Protein AF-A0A8J6J939-F1 (afdb_monomer)

pLDDT: mean 82.29, std 10.51, range [40.59, 94.06]

Structure (mmCIF, N/CA/C/O backbone):
data_AF-A0A8J6J939-F1
#
_entry.id   AF-A0A8J6J939-F1
#
loop_
_atom_site.group_PDB
_atom_site.id
_atom_site.type_symbol
_atom_site.label_atom_id
_atom_site.label_alt_id
_atom_site.label_comp_id
_atom_site.label_asym_id
_atom_site.label_entity_id
_atom_site.label_seq_id
_atom_site.pdbx_PDB_ins_code
_atom_site.Cartn_x
_atom_site.Cartn_y
_atom_site.Cartn_z
_atom_site.occupancy
_atom_site.B_iso_or_equiv
_atom_site.auth_seq_id
_atom_site.auth_comp_id
_atom_site.auth_asym_id
_atom_site.auth_atom_id
_atom_site.pdbx_PDB_model_num
ATOM 1 N N . MET A 1 1 ? 9.163 6.764 15.139 1.00 47.44 1 MET A N 1
ATOM 2 C CA . MET A 1 1 ? 9.535 7.104 13.748 1.00 47.44 1 MET A CA 1
ATOM 3 C C . MET A 1 1 ? 10.402 6.056 13.037 1.00 47.44 1 MET A C 1
ATOM 5 O O . MET A 1 1 ? 10.123 5.798 11.880 1.00 47.44 1 MET A O 1
ATOM 9 N N . PHE A 1 2 ? 11.378 5.373 13.660 1.00 40.59 2 PHE A N 1
ATOM 10 C CA . PHE A 1 2 ? 12.213 4.370 12.947 1.00 40.59 2 PHE A CA 1
ATOM 11 C C . PHE A 1 2 ? 11.470 3.131 12.390 1.00 40.59 2 PHE A C 1
ATOM 13 O O . PHE A 1 2 ? 11.959 2.487 11.467 1.00 40.59 2 PHE A O 1
ATOM 20 N N . TYR A 1 3 ? 10.285 2.799 12.913 1.00 52.91 3 TYR A N 1
ATOM 21 C CA . TYR A 1 3 ? 9.527 1.613 12.492 1.00 52.91 3 TYR A CA 1
ATOM 22 C C . TYR A 1 3 ? 8.743 1.791 11.178 1.00 52.91 3 TYR A C 1
ATOM 24 O O . TYR A 1 3 ? 8.460 0.794 10.517 1.00 52.91 3 TYR A O 1
ATOM 32 N N . GLN A 1 4 ? 8.425 3.028 10.770 1.00 59.25 4 GLN A N 1
ATOM 33 C CA . GLN A 1 4 ? 7.665 3.301 9.539 1.00 59.25 4 GLN A CA 1
ATOM 34 C C . GLN A 1 4 ? 8.529 3.104 8.284 1.00 59.25 4 GLN A C 1
ATOM 36 O O . GLN A 1 4 ? 8.129 2.377 7.382 1.00 59.25 4 GLN A O 1
ATOM 41 N N . ALA A 1 5 ? 9.758 3.632 8.252 1.00 58.22 5 ALA A N 1
ATOM 42 C CA . ALA A 1 5 ? 10.662 3.481 7.103 1.00 58.22 5 ALA A CA 1
ATOM 43 C C . ALA A 1 5 ? 10.967 2.013 6.754 1.00 58.22 5 ALA A C 1
ATOM 45 O O . ALA A 1 5 ? 10.856 1.610 5.597 1.00 58.22 5 ALA A O 1
ATOM 46 N N . ALA A 1 6 ? 11.267 1.192 7.766 1.00 66.69 6 ALA A N 1
ATOM 47 C CA . ALA A 1 6 ? 11.546 -0.231 7.579 1.00 66.69 6 ALA A CA 1
ATOM 48 C C . ALA A 1 6 ? 10.323 -1.020 7.080 1.00 66.69 6 ALA A C 1
ATOM 50 O O . ALA A 1 6 ? 10.465 -1.979 6.326 1.00 66.69 6 ALA A O 1
ATOM 51 N N . LEU A 1 7 ? 9.120 -0.625 7.497 1.00 71.62 7 LEU A N 1
ATOM 52 C CA . LEU A 1 7 ? 7.871 -1.259 7.091 1.00 71.62 7 LEU A CA 1
ATOM 53 C C . LEU A 1 7 ? 7.542 -0.989 5.618 1.00 71.62 7 LEU A C 1
ATOM 55 O O . LEU A 1 7 ? 7.146 -1.907 4.906 1.00 71.62 7 LEU A O 1
ATOM 59 N N . ARG A 1 8 ? 7.734 0.250 5.162 1.00 77.88 8 ARG A N 1
ATOM 60 C CA . ARG A 1 8 ? 7.421 0.689 3.793 1.00 77.88 8 ARG A CA 1
ATOM 61 C C . ARG A 1 8 ? 8.303 -0.006 2.759 1.00 77.88 8 ARG A C 1
ATOM 63 O O . ARG A 1 8 ? 7.791 -0.567 1.794 1.00 77.88 8 ARG A O 1
ATOM 70 N N . PHE A 1 9 ? 9.605 -0.085 3.033 1.00 78.81 9 PHE A N 1
ATOM 71 C CA . PHE A 1 9 ? 10.541 -0.817 2.182 1.00 78.81 9 PHE A CA 1
ATOM 72 C C . PHE A 1 9 ? 10.237 -2.322 2.151 1.00 78.81 9 PHE A C 1
ATOM 74 O O . PHE A 1 9 ? 10.167 -2.914 1.079 1.00 78.81 9 PHE A O 1
ATOM 81 N N . ARG A 1 10 ? 9.959 -2.938 3.311 1.00 81.25 10 ARG A N 1
ATOM 82 C CA . ARG A 1 10 ? 9.543 -4.352 3.378 1.00 81.25 10 ARG A CA 1
ATOM 83 C C . ARG A 1 10 ? 8.234 -4.613 2.639 1.00 81.25 10 ARG A C 1
ATOM 85 O O . ARG A 1 10 ? 8.057 -5.696 2.096 1.00 81.25 10 ARG A O 1
ATOM 92 N N . PHE A 1 11 ? 7.321 -3.645 2.615 1.00 82.62 11 PHE A N 1
ATOM 93 C CA . PHE A 1 11 ? 6.080 -3.754 1.858 1.00 82.62 11 PHE A CA 1
ATOM 94 C C . PHE A 1 11 ? 6.311 -3.720 0.357 1.00 82.62 11 PHE A C 1
ATOM 96 O O . PHE A 1 11 ? 5.813 -4.598 -0.348 1.00 82.62 11 PHE A O 1
ATOM 103 N N . PHE A 1 12 ? 7.127 -2.784 -0.119 1.00 85.81 12 PHE A N 1
ATOM 104 C CA . PHE A 1 12 ? 7.554 -2.775 -1.510 1.00 85.81 12 PHE A CA 1
ATOM 105 C C . PHE A 1 12 ? 8.266 -4.080 -1.900 1.00 85.81 12 PHE A C 1
ATOM 107 O O . PHE A 1 12 ? 7.905 -4.695 -2.900 1.00 85.81 12 PHE A O 1
ATOM 114 N N . GLU A 1 13 ? 9.215 -4.543 -1.084 1.00 86.94 13 GLU A N 1
ATOM 115 C CA . GLU A 1 13 ? 9.958 -5.789 -1.301 1.00 86.94 13 GLU A CA 1
ATOM 116 C C . GLU A 1 13 ? 9.030 -7.015 -1.340 1.00 86.94 13 GLU A C 1
ATOM 118 O O . GLU A 1 13 ? 9.112 -7.844 -2.246 1.00 86.94 13 GLU A O 1
ATOM 123 N N . ALA A 1 14 ? 8.083 -7.115 -0.404 1.00 87.00 14 ALA A N 1
ATOM 124 C CA . ALA A 1 14 ? 7.115 -8.208 -0.379 1.00 87.00 14 ALA A CA 1
ATOM 125 C C . ALA A 1 14 ? 6.191 -8.203 -1.609 1.00 87.00 14 ALA A C 1
ATOM 127 O O . ALA A 1 14 ? 5.834 -9.265 -2.125 1.00 87.00 14 ALA A O 1
ATOM 128 N N . MET A 1 15 ? 5.802 -7.023 -2.104 1.00 88.00 15 MET A N 1
ATOM 129 C CA . MET A 1 15 ? 5.018 -6.908 -3.335 1.00 88.00 15 MET A CA 1
ATOM 130 C C . MET A 1 15 ? 5.850 -7.240 -4.578 1.00 88.00 15 MET A C 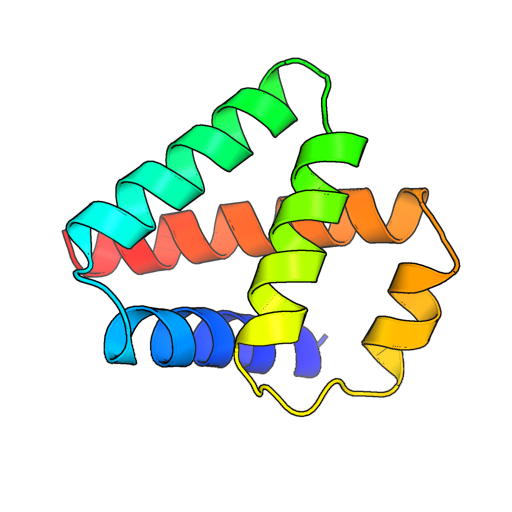1
ATOM 132 O O . MET A 1 15 ? 5.372 -7.979 -5.437 1.00 88.00 15 MET A O 1
ATOM 136 N N . SER A 1 16 ? 7.090 -6.757 -4.674 1.00 87.81 16 SER A N 1
ATOM 137 C CA . SER A 1 16 ? 7.959 -6.971 -5.842 1.00 87.81 16 SER A CA 1
ATOM 138 C C . SER A 1 16 ? 8.376 -8.425 -6.035 1.00 87.81 16 SER A C 1
ATOM 140 O O . SER A 1 16 ? 8.572 -8.863 -7.167 1.00 87.81 16 SER A O 1
ATOM 142 N N . GLN A 1 17 ? 8.387 -9.217 -4.963 1.00 88.75 17 GLN A N 1
ATOM 143 C CA . GLN A 1 17 ? 8.539 -10.671 -5.045 1.00 88.75 17 GLN A CA 1
ATOM 144 C C . GLN A 1 17 ? 7.330 -11.386 -5.673 1.00 88.75 17 GLN A C 1
ATOM 146 O O . GLN A 1 17 ? 7.461 -12.520 -6.132 1.00 88.75 17 GLN A O 1
ATOM 151 N N . ARG A 1 18 ? 6.142 -10.765 -5.676 1.00 86.06 18 ARG A N 1
ATOM 152 C CA . ARG A 1 18 ? 4.869 -11.406 -6.062 1.00 86.06 18 ARG A CA 1
ATOM 153 C C . ARG A 1 18 ? 4.271 -10.860 -7.349 1.00 86.06 18 ARG A C 1
ATOM 155 O O . ARG A 1 18 ? 3.467 -11.543 -7.980 1.00 86.06 18 ARG A O 1
ATOM 162 N N . MET A 1 19 ? 4.623 -9.639 -7.733 1.00 88.75 19 MET A N 1
ATOM 163 C CA . MET A 1 19 ? 4.099 -8.995 -8.930 1.00 88.75 19 MET A CA 1
ATOM 164 C C . MET A 1 19 ? 5.149 -8.098 -9.599 1.00 88.75 19 MET A C 1
ATOM 166 O O . MET A 1 19 ? 6.005 -7.538 -8.916 1.00 88.75 19 MET A O 1
ATOM 170 N N . PRO A 1 20 ? 5.081 -7.913 -10.932 1.00 90.94 20 PRO A N 1
ATOM 171 C CA . PRO A 1 20 ? 5.987 -7.013 -11.638 1.00 90.94 20 PRO A CA 1
ATOM 172 C C . PRO A 1 20 ? 5.882 -5.571 -11.127 1.00 90.94 20 PRO A C 1
ATOM 174 O O . PRO A 1 20 ? 4.773 -5.096 -10.876 1.00 90.94 20 PRO A O 1
ATOM 177 N N . ILE A 1 21 ? 7.003 -4.841 -11.102 1.00 87.88 21 ILE A N 1
ATOM 178 C CA . ILE A 1 21 ? 7.081 -3.429 -10.668 1.00 87.88 21 ILE A CA 1
ATOM 179 C C . ILE A 1 21 ? 6.040 -2.549 -11.381 1.00 87.88 21 ILE A C 1
ATOM 181 O O . ILE A 1 21 ? 5.356 -1.752 -10.747 1.00 87.88 21 ILE A O 1
ATOM 185 N N . ALA A 1 22 ? 5.815 -2.756 -12.683 1.00 89.62 22 ALA A N 1
ATOM 186 C CA . ALA A 1 22 ? 4.792 -2.024 -13.437 1.00 89.62 22 ALA A CA 1
ATOM 187 C C . ALA A 1 22 ? 3.357 -2.237 -12.905 1.00 89.62 22 ALA A C 1
ATOM 189 O O . ALA A 1 22 ? 2.512 -1.349 -13.020 1.00 89.62 22 ALA A O 1
ATOM 190 N N . THR A 1 23 ? 3.067 -3.406 -12.328 1.00 90.50 23 THR A N 1
ATOM 191 C CA . THR A 1 23 ? 1.775 -3.704 -11.688 1.00 90.50 23 THR A CA 1
ATOM 192 C C . THR A 1 23 ? 1.668 -3.005 -10.336 1.00 90.50 23 THR A C 1
ATOM 194 O O . THR A 1 23 ? 0.623 -2.431 -10.042 1.00 90.50 23 THR A O 1
ATOM 197 N N . ILE A 1 24 ? 2.759 -2.977 -9.562 1.00 89.69 24 ILE A N 1
ATOM 198 C CA . ILE A 1 24 ? 2.845 -2.242 -8.289 1.00 89.69 24 ILE A CA 1
ATOM 199 C C . ILE A 1 24 ? 2.614 -0.751 -8.526 1.00 89.69 24 ILE A C 1
ATOM 201 O O . ILE A 1 24 ? 1.808 -0.143 -7.832 1.00 89.69 24 ILE A O 1
ATOM 205 N N . ASN A 1 25 ? 3.242 -0.180 -9.555 1.00 89.50 25 ASN A N 1
ATOM 206 C CA . ASN A 1 25 ? 3.055 1.222 -9.920 1.00 89.50 25 ASN A CA 1
ATOM 207 C C . ASN A 1 25 ? 1.592 1.542 -10.260 1.00 89.50 25 ASN A C 1
ATOM 209 O O . ASN A 1 25 ? 1.020 2.498 -9.747 1.00 89.50 25 ASN A O 1
ATOM 213 N N . LYS A 1 26 ? 0.936 0.700 -11.071 1.00 92.50 26 LYS A N 1
ATOM 214 C CA . LYS A 1 26 ? -0.496 0.868 -11.374 1.00 92.50 26 LYS A CA 1
ATOM 215 C C . LYS A 1 26 ? -1.369 0.788 -10.122 1.00 92.50 26 LYS A C 1
ATOM 217 O O . LYS A 1 26 ? -2.325 1.549 -10.010 1.00 92.50 26 LYS A O 1
ATOM 222 N N . LEU A 1 27 ? -1.052 -0.125 -9.205 1.00 91.06 27 LEU A N 1
ATOM 223 C CA . LEU A 1 27 ? -1.761 -0.274 -7.937 1.00 91.06 27 LEU A CA 1
ATOM 224 C C . LEU A 1 27 ? -1.593 0.971 -7.055 1.00 91.06 27 LEU A C 1
ATOM 226 O O . LEU A 1 27 ? -2.587 1.473 -6.542 1.00 91.06 27 LEU A O 1
ATOM 230 N N . CYS A 1 28 ? -0.368 1.489 -6.928 1.00 89.44 28 CYS A N 1
ATOM 231 C CA . CYS A 1 28 ? -0.081 2.696 -6.150 1.00 89.44 28 CYS A CA 1
ATOM 232 C C . CYS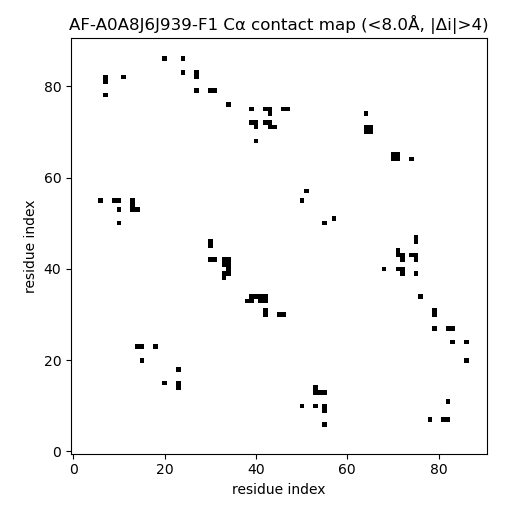 A 1 28 ? -0.834 3.899 -6.719 1.00 89.44 28 CYS A C 1
ATOM 234 O O . CYS A 1 28 ? -1.591 4.526 -5.987 1.00 89.44 28 CYS A O 1
ATOM 236 N N . ARG A 1 29 ? -0.768 4.123 -8.038 1.00 91.06 29 ARG A N 1
ATOM 237 C CA . ARG A 1 29 ? -1.523 5.198 -8.704 1.00 91.06 29 ARG A CA 1
ATOM 238 C C . ARG A 1 29 ? -3.031 5.080 -8.507 1.00 91.06 29 ARG A C 1
ATOM 240 O O . ARG A 1 29 ? -3.702 6.079 -8.290 1.00 91.06 29 ARG A O 1
ATOM 247 N N . ALA A 1 30 ? -3.582 3.867 -8.562 1.00 93.38 30 ALA A N 1
ATOM 248 C CA . ALA A 1 30 ? -5.007 3.661 -8.311 1.00 93.38 30 ALA A CA 1
ATOM 249 C C . ALA A 1 30 ? -5.393 4.015 -6.863 1.00 93.38 30 ALA A C 1
ATOM 251 O O . ALA A 1 30 ? -6.454 4.590 -6.633 1.00 93.38 30 ALA A O 1
ATOM 252 N N . LEU A 1 31 ? -4.541 3.688 -5.889 1.00 93.25 31 LEU A N 1
ATOM 253 C CA . LEU A 1 31 ? -4.759 4.041 -4.486 1.00 93.25 31 LEU A CA 1
ATOM 254 C C . LEU A 1 31 ? -4.578 5.546 -4.234 1.00 93.25 31 LEU A C 1
ATOM 256 O O . LEU A 1 31 ? -5.373 6.120 -3.494 1.00 93.25 31 LEU A O 1
ATOM 260 N N . GLU A 1 32 ? -3.602 6.191 -4.874 1.00 92.00 32 GLU A N 1
ATOM 261 C CA . GLU A 1 32 ? -3.412 7.649 -4.852 1.00 92.00 32 GLU A CA 1
ATOM 262 C C . GLU A 1 32 ? -4.611 8.385 -5.453 1.00 92.00 32 GLU A C 1
ATOM 264 O O . GLU A 1 32 ? -5.114 9.332 -4.851 1.00 92.00 32 GLU A O 1
ATOM 269 N N . ASP A 1 33 ? -5.127 7.914 -6.592 1.00 94.06 33 ASP A N 1
ATOM 270 C CA . ASP A 1 33 ? -6.323 8.469 -7.227 1.00 94.06 33 ASP A CA 1
ATOM 271 C C . ASP A 1 33 ? -7.542 8.385 -6.300 1.00 94.06 33 ASP A C 1
ATOM 273 O O . ASP A 1 33 ? -8.318 9.338 -6.205 1.00 94.06 33 ASP A O 1
ATOM 277 N N . LEU A 1 34 ? -7.724 7.263 -5.595 1.00 92.81 34 LEU A N 1
ATOM 278 C CA . LEU A 1 34 ? -8.778 7.129 -4.584 1.00 92.81 34 LEU A CA 1
ATOM 279 C C . LEU A 1 34 ? -8.551 8.112 -3.431 1.00 92.81 34 LEU A C 1
ATOM 281 O O . LEU A 1 34 ? -9.462 8.848 -3.050 1.00 92.81 34 LEU A O 1
ATOM 285 N N . TYR A 1 35 ? -7.324 8.170 -2.916 1.00 87.69 35 TYR A N 1
ATOM 286 C CA . TYR A 1 35 ? -6.954 9.046 -1.809 1.00 87.69 35 TYR A CA 1
ATOM 287 C C . TYR A 1 35 ? -7.156 10.536 -2.144 1.00 87.69 35 TYR A C 1
ATOM 289 O O . TYR A 1 35 ? -7.624 11.304 -1.300 1.00 87.69 35 TYR A O 1
ATOM 297 N N . GLY A 1 36 ? -6.860 10.943 -3.382 1.00 89.00 36 GLY A N 1
ATOM 298 C CA . GLY A 1 36 ? -7.044 12.304 -3.892 1.00 89.00 36 GLY A CA 1
ATOM 299 C C . GLY A 1 36 ? -8.499 12.678 -4.199 1.00 89.00 36 GLY A C 1
ATOM 300 O O . GLY A 1 36 ? -8.826 13.862 -4.228 1.00 89.00 36 GLY A O 1
ATOM 301 N N . ARG A 1 37 ? -9.392 11.696 -4.384 1.00 91.88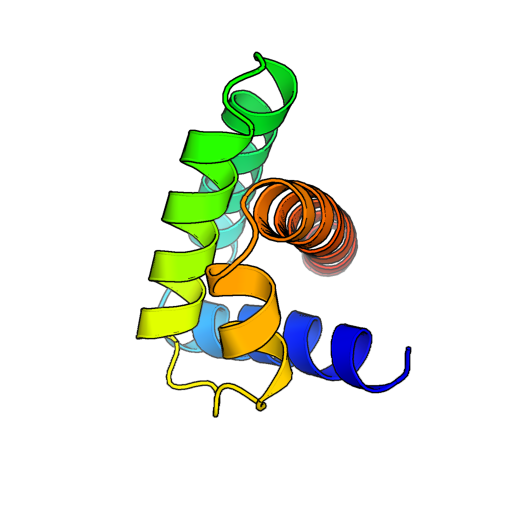 37 ARG A N 1
ATOM 302 C CA . ARG A 1 37 ? -10.838 11.888 -4.632 1.00 91.88 37 ARG A CA 1
ATOM 303 C C . ARG A 1 37 ? -11.688 11.848 -3.357 1.00 91.88 37 ARG A C 1
ATOM 305 O O . ARG A 1 37 ? -12.861 11.495 -3.416 1.00 91.88 37 ARG A O 1
ATOM 312 N N . ASP A 1 38 ? -11.089 12.160 -2.210 1.00 89.88 38 ASP A N 1
ATOM 313 C CA . ASP A 1 38 ? -11.695 12.052 -0.874 1.00 89.88 38 ASP A CA 1
ATOM 314 C C . ASP A 1 38 ? -12.122 10.630 -0.447 1.00 89.88 38 ASP A C 1
ATOM 316 O O . ASP A 1 38 ? -12.687 10.456 0.632 1.00 89.88 38 ASP A O 1
ATOM 320 N N . LEU A 1 39 ? -11.747 9.581 -1.192 1.00 91.62 39 LEU A N 1
ATOM 321 C CA . LEU A 1 39 ? -11.963 8.169 -0.827 1.00 91.62 39 LEU A CA 1
ATOM 322 C C . LEU A 1 39 ? -10.795 7.624 0.013 1.00 91.62 39 LEU A C 1
ATOM 324 O O . LEU A 1 39 ? -10.264 6.531 -0.211 1.00 91.62 39 LEU A O 1
ATOM 328 N N . LYS A 1 40 ? -10.345 8.429 0.984 1.00 90.81 40 LYS A N 1
ATOM 329 C CA . LYS A 1 40 ? -9.173 8.131 1.827 1.00 90.81 40 LYS A CA 1
ATOM 330 C C . LYS A 1 40 ? -9.391 6.893 2.689 1.00 90.81 40 LYS A C 1
ATOM 332 O O . LYS A 1 40 ? -8.455 6.139 2.937 1.00 90.81 40 LYS A O 1
ATOM 337 N N . THR A 1 41 ? -10.624 6.677 3.140 1.00 89.19 41 THR A N 1
ATOM 338 C CA . THR A 1 41 ? -10.995 5.509 3.943 1.00 89.19 41 THR A CA 1
ATOM 339 C C . THR A 1 41 ? -10.897 4.226 3.125 1.00 89.19 41 THR A C 1
ATOM 341 O O . THR A 1 41 ? -10.310 3.248 3.581 1.00 89.19 41 THR A O 1
ATOM 344 N N . GLU A 1 42 ? -11.413 4.229 1.903 1.00 91.75 42 GLU A N 1
ATOM 345 C CA . GLU A 1 42 ? -11.371 3.099 0.982 1.00 91.75 42 GLU A CA 1
ATOM 346 C C . GLU A 1 42 ? -9.929 2.775 0.593 1.00 91.75 42 GLU A C 1
ATOM 348 O O . GLU A 1 42 ? -9.516 1.617 0.673 1.00 91.75 42 GLU A O 1
ATOM 353 N N . ALA A 1 43 ? -9.139 3.799 0.253 1.00 91.19 43 ALA A N 1
ATOM 354 C CA . ALA A 1 43 ? -7.714 3.649 -0.025 1.00 91.19 43 ALA A CA 1
ATOM 355 C C . ALA A 1 43 ? -6.970 3.032 1.172 1.00 91.19 43 ALA A C 1
ATOM 357 O O . ALA A 1 43 ? -6.199 2.086 1.000 1.00 91.19 43 ALA A O 1
ATOM 358 N N . ALA A 1 44 ? -7.256 3.492 2.394 1.00 88.31 44 ALA A N 1
ATOM 359 C CA . ALA A 1 44 ? -6.645 2.960 3.606 1.00 88.31 44 ALA A CA 1
ATOM 360 C C . ALA A 1 44 ? -7.034 1.499 3.890 1.00 88.31 44 ALA A C 1
ATOM 362 O O . ALA A 1 44 ? -6.176 0.694 4.250 1.00 88.31 44 ALA A O 1
ATOM 363 N N . ILE A 1 45 ? -8.302 1.122 3.689 1.00 88.31 45 ILE A N 1
ATOM 364 C CA . ILE A 1 45 ? -8.777 -0.263 3.849 1.00 88.31 45 ILE A CA 1
ATOM 365 C C . ILE A 1 45 ? -8.104 -1.192 2.831 1.00 88.31 45 ILE A C 1
ATOM 367 O O . ILE A 1 45 ? -7.658 -2.290 3.186 1.00 88.31 45 ILE A O 1
ATOM 371 N N . LEU A 1 46 ? -8.013 -0.762 1.570 1.00 89.81 46 LEU A N 1
ATOM 372 C CA . LEU A 1 46 ? -7.374 -1.532 0.505 1.00 89.81 46 LEU A CA 1
ATOM 373 C C . LEU A 1 46 ? -5.880 -1.711 0.775 1.00 89.81 46 LEU A C 1
ATOM 375 O O . LEU A 1 46 ? -5.383 -2.837 0.750 1.00 89.81 46 LEU A O 1
ATOM 379 N N . LEU A 1 47 ? -5.177 -0.630 1.114 1.00 87.69 47 LEU A N 1
ATOM 380 C CA . LEU A 1 47 ? -3.760 -0.682 1.457 1.00 87.69 47 LEU A CA 1
ATOM 381 C C . LEU A 1 47 ? -3.506 -1.586 2.668 1.00 87.69 47 LEU A C 1
ATOM 383 O O . LEU A 1 47 ? -2.617 -2.437 2.639 1.00 87.69 47 LEU A O 1
ATOM 387 N N . TYR A 1 48 ? -4.318 -1.457 3.717 1.00 82.62 48 TYR A N 1
ATOM 388 C CA . TYR A 1 48 ? -4.206 -2.312 4.893 1.00 82.62 48 TYR A CA 1
ATOM 389 C C . TYR A 1 48 ? -4.412 -3.788 4.535 1.00 82.62 48 TYR A C 1
ATOM 391 O O . TYR A 1 48 ? -3.705 -4.654 5.052 1.00 82.62 48 TYR A O 1
ATOM 399 N N . SER A 1 49 ? -5.342 -4.092 3.629 1.00 84.69 49 SER A N 1
ATOM 400 C CA . SER A 1 49 ? -5.585 -5.454 3.139 1.00 84.69 49 SER A CA 1
ATOM 401 C C . SER A 1 49 ? -4.392 -5.998 2.345 1.00 84.69 49 SER A C 1
ATOM 403 O O . SER A 1 49 ? -4.011 -7.153 2.519 1.00 84.69 49 SER A O 1
ATOM 405 N N . LEU A 1 50 ? -3.738 -5.168 1.531 1.00 85.50 50 LEU A N 1
ATOM 406 C CA . LEU A 1 50 ? -2.526 -5.552 0.801 1.00 85.50 50 LEU A CA 1
ATOM 407 C C . LEU A 1 50 ? -1.362 -5.841 1.751 1.00 85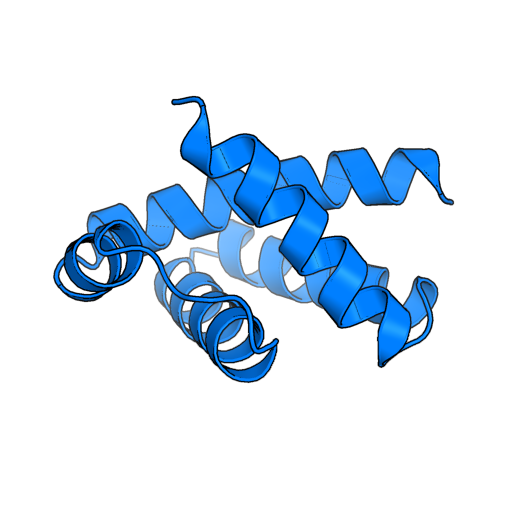.50 50 LEU A C 1
ATOM 409 O O . LEU A 1 50 ? -0.721 -6.887 1.646 1.00 85.50 50 LEU A O 1
ATOM 413 N N . ILE A 1 51 ? -1.135 -4.968 2.734 1.00 80.75 51 ILE A N 1
ATOM 414 C CA . ILE A 1 51 ? -0.119 -5.187 3.770 1.00 80.75 51 ILE A CA 1
ATOM 415 C C . ILE A 1 51 ? -0.445 -6.450 4.571 1.00 80.75 51 ILE A C 1
ATOM 417 O O . ILE A 1 51 ? 0.426 -7.270 4.852 1.00 80.75 51 ILE A O 1
ATOM 421 N N . SER A 1 52 ? -1.721 -6.658 4.882 1.00 79.06 52 SER A N 1
ATOM 422 C CA . SER A 1 52 ? -2.207 -7.846 5.574 1.00 79.06 52 SER A CA 1
ATOM 423 C C . SER A 1 52 ? -1.885 -9.147 4.848 1.00 79.06 52 SER A C 1
ATOM 425 O O . SER A 1 52 ? -1.629 -10.145 5.517 1.00 79.06 52 SER A O 1
ATOM 427 N N . LEU A 1 53 ? -1.906 -9.124 3.515 1.00 80.38 53 LEU A N 1
ATOM 428 C CA . LEU A 1 53 ? -1.590 -10.258 2.653 1.00 80.38 53 LEU A CA 1
ATOM 429 C C . LEU A 1 53 ? -0.088 -10.412 2.401 1.00 80.38 53 LEU A C 1
ATOM 431 O O . LEU A 1 53 ? 0.339 -11.486 1.999 1.00 80.38 53 LEU A O 1
ATOM 435 N N . SER A 1 54 ? 0.716 -9.372 2.624 1.00 75.94 54 SER A N 1
ATOM 436 C CA . SER A 1 54 ? 2.154 -9.343 2.311 1.00 75.94 54 SER A CA 1
ATOM 437 C C . SER A 1 54 ? 3.053 -10.145 3.270 1.00 75.94 54 SER A C 1
ATOM 439 O O . SER A 1 54 ? 4.271 -10.089 3.144 1.00 75.94 54 SER A O 1
ATOM 441 N N . ASP A 1 55 ? 2.477 -10.889 4.222 1.00 74.06 55 ASP A N 1
ATOM 442 C CA . ASP A 1 55 ? 3.178 -11.659 5.271 1.00 74.06 55 ASP A CA 1
ATOM 443 C C . ASP A 1 55 ? 4.192 -10.858 6.110 1.00 74.06 55 ASP A C 1
ATOM 445 O O . ASP A 1 55 ? 5.000 -11.417 6.856 1.00 74.06 55 ASP A O 1
ATOM 449 N N . ILE A 1 56 ? 4.130 -9.527 6.057 1.00 74.19 56 ILE A N 1
ATOM 450 C CA . ILE A 1 56 ? 4.929 -8.6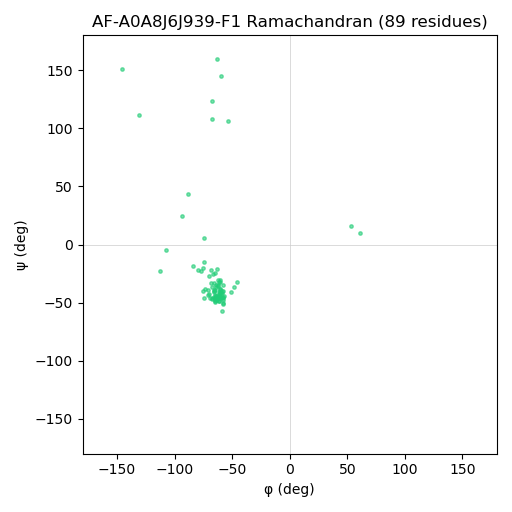68 6.923 1.00 74.19 56 ILE A CA 1
ATOM 451 C C . ILE A 1 56 ? 4.424 -8.855 8.348 1.00 74.19 56 ILE A C 1
ATOM 453 O O . ILE A 1 56 ? 3.242 -8.641 8.631 1.00 74.19 56 ILE A O 1
ATOM 457 N N . GLN A 1 57 ? 5.323 -9.241 9.261 1.00 64.88 57 GLN A N 1
ATOM 458 C CA . GLN A 1 57 ? 5.012 -9.298 10.687 1.00 64.88 57 GLN A CA 1
ATOM 459 C C . GLN A 1 57 ? 4.465 -7.944 11.123 1.00 64.88 57 GLN A C 1
ATOM 461 O O . GLN A 1 57 ? 5.221 -6.981 11.224 1.00 64.88 57 GLN A O 1
ATOM 466 N N . ARG A 1 58 ? 3.152 -7.876 11.360 1.00 65.50 58 ARG A N 1
ATOM 467 C CA . ARG A 1 58 ? 2.462 -6.653 11.769 1.00 65.50 58 ARG A CA 1
ATOM 468 C C . ARG A 1 58 ? 2.925 -6.281 13.177 1.00 65.50 58 ARG A C 1
ATOM 470 O O . ARG A 1 58 ? 2.528 -6.971 14.123 1.00 65.50 58 ARG A O 1
ATOM 477 N N . PRO A 1 59 ? 3.732 -5.218 13.367 1.00 62.00 59 PRO A N 1
ATOM 478 C CA . PRO A 1 59 ? 4.069 -4.777 14.713 1.00 62.00 59 PRO A CA 1
ATOM 479 C C . PRO A 1 59 ? 2.787 -4.324 15.428 1.00 62.00 59 PRO A C 1
ATOM 481 O O . PRO A 1 59 ? 1.795 -4.003 14.770 1.00 62.00 59 PRO A O 1
ATOM 484 N N . GLN A 1 60 ? 2.791 -4.272 16.765 1.00 66.56 60 GLN A N 1
ATOM 485 C CA . GLN A 1 60 ? 1.647 -3.813 17.582 1.00 66.56 60 GLN A CA 1
ATOM 486 C C . GLN A 1 60 ? 1.006 -2.510 17.063 1.00 66.56 60 GLN A C 1
ATOM 488 O O . GLN A 1 60 ? -0.216 -2.391 17.079 1.00 66.56 60 GLN A O 1
ATOM 493 N N . MET A 1 61 ? 1.813 -1.624 16.476 1.00 69.12 61 MET A N 1
ATOM 494 C CA . MET A 1 61 ? 1.406 -0.403 15.776 1.00 69.12 61 MET A CA 1
ATOM 495 C C . MET A 1 61 ? 0.265 -0.603 14.753 1.00 69.12 61 MET A C 1
ATOM 497 O O . MET A 1 61 ? -0.616 0.239 14.655 1.00 69.12 61 MET A O 1
ATOM 501 N N . PHE A 1 62 ? 0.200 -1.728 14.025 1.00 71.62 62 PHE A N 1
ATOM 502 C CA . PHE A 1 62 ? -0.906 -1.981 13.083 1.00 71.62 62 PHE A CA 1
ATOM 503 C C . PHE A 1 62 ? -2.244 -2.248 13.761 1.00 71.62 62 PHE A C 1
ATOM 505 O O . PHE A 1 62 ? -3.278 -2.028 13.136 1.00 71.62 62 PHE A O 1
ATOM 512 N N . ARG A 1 63 ? -2.247 -2.770 14.994 1.00 70.81 63 ARG A N 1
ATOM 513 C CA . ARG A 1 63 ? -3.492 -2.962 15.749 1.00 70.81 63 ARG A CA 1
ATOM 514 C C . ARG A 1 63 ? -4.027 -1.630 16.253 1.00 70.81 63 ARG A C 1
ATOM 516 O O . ARG A 1 63 ? -5.230 -1.418 16.203 1.00 70.81 63 ARG A O 1
ATOM 523 N N . GLU A 1 64 ? -3.135 -0.744 16.685 1.00 76.69 64 GLU A N 1
ATOM 524 C CA . GLU A 1 64 ? -3.485 0.620 17.092 1.00 76.69 64 GLU A CA 1
ATOM 525 C C . GLU A 1 64 ? -4.016 1.420 15.901 1.00 76.69 64 GLU A C 1
ATOM 527 O O . GLU A 1 64 ? -5.103 1.981 15.983 1.00 76.69 64 GLU A O 1
ATOM 532 N N . ILE A 1 65 ? -3.317 1.367 14.761 1.00 77.62 65 ILE A N 1
ATOM 533 C CA . ILE A 1 65 ? -3.765 2.016 13.525 1.00 77.62 65 ILE A CA 1
ATOM 534 C C . ILE A 1 65 ? -5.109 1.438 13.060 1.00 77.62 65 ILE A C 1
ATOM 536 O O . ILE A 1 65 ? -5.990 2.199 12.700 1.00 77.62 65 ILE A O 1
ATOM 540 N N . GLN A 1 66 ? -5.320 0.116 13.113 1.00 72.19 66 GLN A N 1
ATOM 541 C CA . GLN A 1 66 ? -6.598 -0.499 12.715 1.00 72.19 66 GLN A CA 1
ATOM 542 C C . GLN A 1 66 ? -7.784 -0.048 13.585 1.00 72.19 66 GLN A C 1
ATOM 544 O O . GLN A 1 66 ? -8.918 -0.017 13.108 1.00 72.19 66 GLN A O 1
ATOM 549 N N . GLY A 1 67 ? -7.541 0.261 14.859 1.00 79.75 67 GLY A N 1
ATOM 550 C CA . GLY A 1 67 ? -8.579 0.707 15.787 1.00 79.75 67 GLY A CA 1
ATOM 551 C C . GLY A 1 67 ? -9.053 2.143 15.552 1.00 79.75 67 GLY A C 1
ATOM 552 O O . GLY A 1 67 ? -10.104 2.511 16.073 1.00 79.75 67 GLY A O 1
ATOM 553 N N . ASP A 1 68 ? -8.313 2.936 14.771 1.00 86.81 68 ASP A N 1
ATOM 554 C CA . ASP A 1 68 ? -8.579 4.356 14.551 1.00 86.81 68 ASP A CA 1
ATOM 555 C C . ASP A 1 68 ? -8.570 4.701 13.055 1.00 86.81 68 ASP A C 1
ATOM 557 O O . ASP A 1 68 ? -7.541 4.716 12.377 1.00 86.81 68 ASP A O 1
ATOM 561 N N . LEU A 1 69 ? -9.750 5.043 12.536 1.00 82.38 69 LEU A N 1
ATOM 562 C CA . LEU A 1 69 ? -9.934 5.389 11.130 1.00 82.38 69 LEU A CA 1
ATOM 563 C C . LEU A 1 69 ? -9.111 6.613 10.701 1.00 82.38 69 LEU A C 1
ATOM 565 O O . LEU A 1 69 ? -8.716 6.703 9.539 1.00 82.38 69 LEU A O 1
ATOM 569 N N . SER A 1 70 ? -8.877 7.574 11.598 1.00 86.06 70 SER A N 1
ATOM 570 C CA . SER A 1 70 ? -8.023 8.727 11.309 1.00 86.06 70 SER A CA 1
ATOM 571 C C . SER A 1 70 ? -6.586 8.278 11.086 1.00 86.06 70 SER A C 1
ATOM 573 O O . SER A 1 70 ? -6.019 8.578 10.037 1.00 86.06 70 SER A O 1
ATOM 575 N N . LEU A 1 71 ? -6.055 7.465 12.002 1.00 85.38 71 LEU A N 1
ATOM 576 C CA . LEU A 1 71 ? -4.700 6.924 11.891 1.00 85.38 71 LEU A CA 1
ATOM 577 C C . LEU A 1 71 ? -4.533 6.036 10.655 1.00 85.38 71 LEU A C 1
ATOM 579 O O . LEU A 1 71 ? -3.480 6.074 10.027 1.00 85.38 71 LEU A O 1
ATOM 583 N N . MET A 1 72 ? -5.556 5.267 10.264 1.00 84.88 72 MET A N 1
ATOM 584 C CA . MET A 1 72 ? -5.509 4.479 9.025 1.00 84.88 72 MET A CA 1
ATOM 585 C C . MET A 1 72 ? -5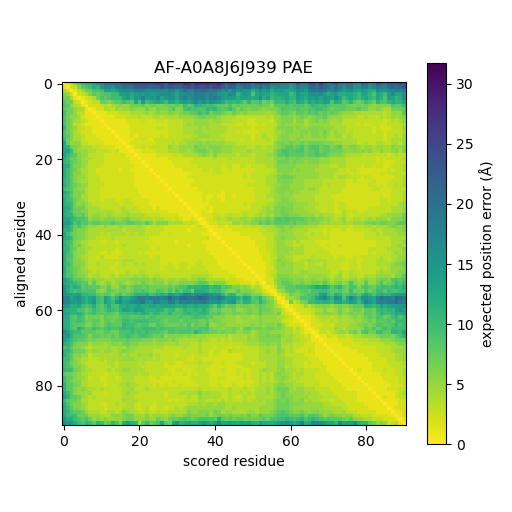.326 5.353 7.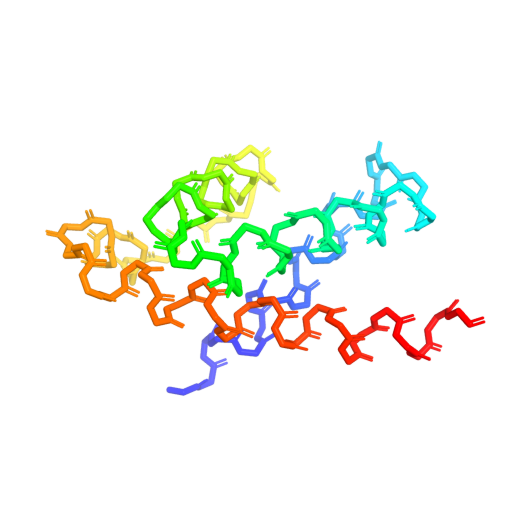784 1.00 84.88 72 MET A C 1
ATOM 587 O O . MET A 1 72 ? -4.569 4.980 6.889 1.00 84.88 72 MET A O 1
ATOM 591 N N . LYS A 1 73 ? -6.020 6.494 7.713 1.00 86.81 73 LYS A N 1
ATOM 592 C CA . LYS A 1 73 ? -5.916 7.420 6.576 1.00 86.81 73 LYS A CA 1
ATOM 593 C C . LYS A 1 73 ? -4.540 8.070 6.530 1.00 86.81 73 LYS A C 1
ATOM 595 O O . LYS A 1 73 ? -3.920 8.060 5.474 1.00 86.81 73 LYS A O 1
ATOM 600 N N . ASP A 1 74 ? -4.059 8.566 7.667 1.00 87.56 74 ASP A N 1
ATOM 601 C CA . ASP A 1 74 ? -2.747 9.213 7.754 1.00 87.56 74 ASP A CA 1
ATOM 602 C C . ASP A 1 74 ? -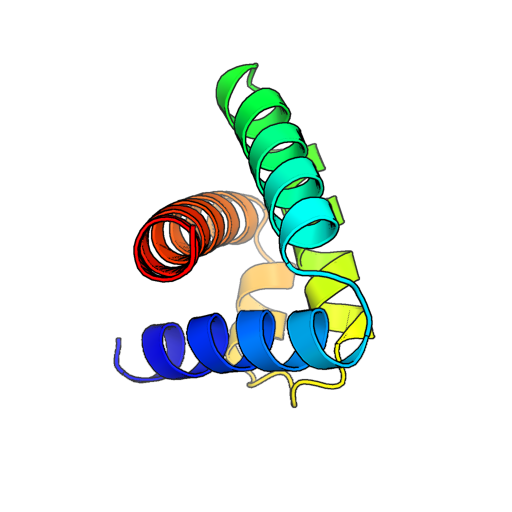1.634 8.223 7.388 1.00 87.56 74 ASP A C 1
ATOM 604 O O . ASP A 1 74 ? -0.798 8.506 6.532 1.00 87.56 74 ASP A O 1
ATOM 608 N N . PHE A 1 75 ? -1.704 7.005 7.932 1.00 85.12 75 PHE A N 1
ATOM 609 C CA . PHE A 1 75 ? -0.800 5.914 7.580 1.00 85.12 75 PHE A CA 1
ATOM 610 C C . PHE A 1 75 ? -0.850 5.573 6.085 1.00 85.12 75 PHE A C 1
ATOM 612 O O . PHE A 1 75 ? 0.188 5.345 5.468 1.00 85.12 75 PHE A O 1
ATOM 619 N N . ALA A 1 76 ? -2.042 5.540 5.484 1.00 86.50 76 ALA A N 1
ATOM 620 C CA . ALA A 1 76 ? -2.176 5.266 4.060 1.00 86.50 76 ALA A CA 1
ATOM 621 C C . ALA A 1 76 ? -1.563 6.368 3.192 1.00 86.50 76 ALA A C 1
ATOM 623 O O . ALA A 1 76 ? -0.893 6.054 2.213 1.00 86.50 76 ALA A O 1
ATOM 624 N N . GLY A 1 77 ? -1.742 7.634 3.573 1.00 87.00 77 GLY A N 1
ATOM 625 C CA . GLY A 1 77 ? -1.109 8.762 2.895 1.00 87.00 77 GLY A CA 1
ATOM 626 C C . GLY A 1 77 ? 0.419 8.697 2.951 1.00 87.00 77 GLY A C 1
ATOM 627 O O . GLY A 1 77 ? 1.068 8.880 1.922 1.00 87.00 77 GLY A O 1
ATOM 628 N N . GLU A 1 78 ? 0.988 8.381 4.119 1.00 88.25 78 GLU A N 1
ATOM 629 C CA . GLU A 1 78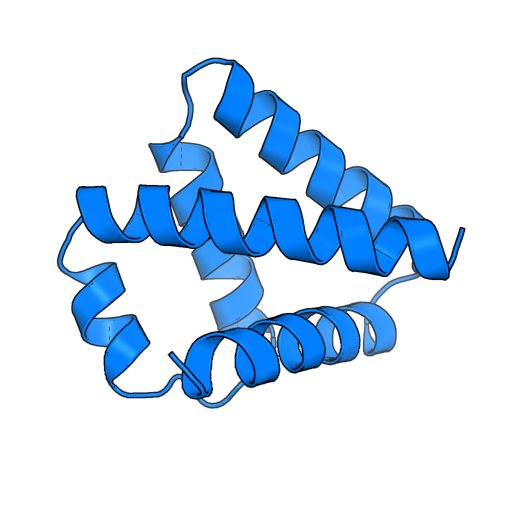 ? 2.437 8.188 4.271 1.00 88.25 78 GLU A CA 1
ATOM 630 C C . GLU A 1 78 ? 2.930 7.067 3.352 1.00 88.25 78 GLU A C 1
ATOM 632 O O . GLU A 1 78 ? 3.743 7.303 2.465 1.00 88.25 78 GLU A O 1
ATOM 637 N N . VAL A 1 79 ? 2.368 5.862 3.486 1.00 85.31 79 VAL A N 1
ATOM 638 C CA . VAL A 1 79 ? 2.808 4.694 2.712 1.00 85.31 79 VAL A CA 1
ATOM 639 C C . VAL A 1 79 ? 2.712 4.926 1.205 1.00 85.31 79 VAL A C 1
ATOM 641 O O . VAL A 1 79 ? 3.612 4.499 0.489 1.00 85.31 79 VAL A O 1
ATOM 644 N N . LEU A 1 80 ? 1.654 5.579 0.712 1.00 87.56 80 LEU A N 1
ATOM 645 C CA . LEU A 1 80 ? 1.531 5.890 -0.715 1.00 87.56 80 LEU A CA 1
ATOM 646 C C . LEU A 1 80 ? 2.610 6.869 -1.178 1.00 87.56 80 LEU A C 1
ATOM 648 O O . LEU A 1 80 ? 3.241 6.610 -2.196 1.00 87.56 80 LEU A O 1
ATOM 652 N N . THR A 1 81 ? 2.876 7.919 -0.398 1.00 88.81 81 THR A N 1
ATOM 653 C CA . THR A 1 81 ? 3.937 8.891 -0.705 1.00 88.81 81 THR A CA 1
ATOM 654 C C . THR A 1 81 ? 5.294 8.197 -0.817 1.00 88.81 81 THR A C 1
ATOM 656 O O . THR A 1 81 ? 5.981 8.334 -1.824 1.00 88.81 81 THR A O 1
ATOM 659 N N . ASP A 1 82 ? 5.650 7.379 0.174 1.00 86.50 82 ASP A N 1
ATOM 660 C CA . ASP A 1 82 ? 6.939 6.684 0.181 1.00 86.50 82 ASP A CA 1
ATOM 661 C C . ASP A 1 82 ? 7.040 5.604 -0.908 1.00 86.50 82 ASP A C 1
ATOM 663 O O . ASP A 1 82 ? 8.118 5.355 -1.439 1.00 86.50 82 ASP A O 1
ATOM 667 N N . LEU A 1 83 ? 5.937 4.929 -1.248 1.00 85.19 83 LEU A N 1
ATOM 668 C CA . LEU A 1 83 ? 5.924 3.985 -2.369 1.00 85.19 83 LEU A CA 1
ATOM 669 C C . LEU A 1 83 ? 6.099 4.699 -3.706 1.00 85.19 83 LEU A C 1
ATOM 671 O O . LEU A 1 83 ? 6.756 4.139 -4.577 1.00 85.19 83 LEU A O 1
ATOM 675 N N . GLY A 1 84 ? 5.534 5.897 -3.861 1.00 85.06 84 GLY A N 1
ATOM 676 C CA . GLY A 1 84 ? 5.778 6.761 -5.011 1.00 85.06 84 GLY A CA 1
ATOM 677 C C . GLY A 1 84 ? 7.263 7.089 -5.149 1.00 85.06 84 GLY A C 1
ATOM 678 O O . GLY A 1 84 ? 7.846 6.808 -6.191 1.00 85.06 84 GLY A O 1
ATOM 679 N N . GLU A 1 85 ? 7.894 7.557 -4.068 1.00 87.88 85 GLU A N 1
ATOM 680 C CA . GLU A 1 85 ? 9.336 7.845 -4.036 1.00 87.88 85 GLU A CA 1
ATOM 681 C C . GLU A 1 85 ? 10.181 6.614 -4.386 1.00 87.88 85 GLU A C 1
ATOM 683 O O . GLU A 1 85 ? 11.076 6.695 -5.223 1.00 87.88 85 GLU A O 1
ATOM 688 N N . ILE A 1 86 ? 9.868 5.450 -3.801 1.00 85.75 86 ILE A N 1
ATOM 689 C CA . ILE A 1 86 ? 10.557 4.201 -4.141 1.00 85.75 86 ILE A CA 1
ATOM 690 C C . ILE A 1 86 ? 10.345 3.877 -5.619 1.00 85.75 86 ILE A C 1
ATOM 692 O O . ILE A 1 86 ? 11.298 3.567 -6.313 1.00 85.75 86 ILE A O 1
ATOM 696 N N . LEU A 1 87 ? 9.121 3.925 -6.137 1.00 84.69 87 LEU A N 1
ATOM 697 C CA . LEU A 1 87 ? 8.852 3.572 -7.531 1.00 84.69 87 LEU A CA 1
ATOM 698 C C . LEU A 1 87 ? 9.565 4.496 -8.524 1.00 84.69 87 LEU A C 1
ATOM 700 O O . LEU A 1 87 ? 10.012 3.999 -9.556 1.00 84.69 87 LEU A O 1
ATOM 704 N N . ASP A 1 88 ? 9.711 5.780 -8.201 1.00 85.31 88 ASP A N 1
ATOM 705 C CA . ASP A 1 88 ? 10.467 6.750 -8.998 1.00 85.31 88 ASP A CA 1
ATOM 706 C C . ASP A 1 88 ? 11.971 6.420 -9.066 1.00 85.31 88 ASP A C 1
ATOM 708 O O . ASP A 1 88 ? 12.633 6.780 -10.035 1.00 85.31 88 ASP A O 1
ATOM 712 N N . GLU A 1 89 ? 12.530 5.697 -8.089 1.00 85.19 89 GLU A N 1
ATOM 713 C CA . GLU A 1 89 ? 13.923 5.224 -8.148 1.00 85.19 89 GLU A CA 1
ATOM 714 C C . GLU A 1 89 ? 14.114 4.009 -9.077 1.00 85.19 89 GLU A C 1
ATOM 716 O O . GLU A 1 89 ? 15.227 3.751 -9.541 1.00 85.19 89 GLU A O 1
ATOM 721 N N . TYR A 1 90 ? 13.052 3.236 -9.336 1.00 76.50 90 TYR A N 1
ATOM 722 C CA . TYR A 1 90 ? 13.112 1.974 -10.091 1.00 76.50 90 TYR A CA 1
ATOM 723 C C . TYR A 1 90 ? 12.508 2.059 -11.507 1.00 76.50 90 TYR A C 1
ATOM 725 O O . TYR A 1 90 ? 12.573 1.064 -12.240 1.00 76.50 90 TYR A O 1
ATOM 733 N N . LEU A 1 91 ? 11.907 3.191 -11.893 1.00 72.56 91 LEU A N 1
ATOM 734 C CA . LEU A 1 91 ? 11.246 3.427 -13.189 1.00 72.56 91 LEU A CA 1
ATOM 735 C C . LEU A 1 91 ? 11.942 4.520 -14.004 1.00 72.56 91 LEU A C 1
ATOM 737 O O . LEU A 1 91 ? 11.976 4.347 -15.245 1.00 72.56 91 LEU A O 1
#

Foldseek 3Di:
DVVLVVLLVLLVVLVVVPDPLVVVVVLLVVLVVCLVVVVLLVSLVVVLVSSVVSPPPDPPVNVVCVVDSVSSSVSSVVSSVVSVVVSVVVD

Solvent-accessible surface area (backbone atoms only — not comparable to full-atom values): 5107 Å² total; per-residue (Å²): 119,80,68,56,62,60,49,50,54,50,48,52,52,44,46,55,76,75,42,58,65,74,55,53,50,53,51,50,52,54,37,48,54,32,40,74,69,75,35,31,65,59,30,20,54,51,50,50,50,51,50,67,69,48,75,60,83,73,53,73,65,56,59,58,30,71,76,30,74,66,50,30,32,54,50,37,53,51,51,50,53,52,48,50,56,53,48,66,76,78,107

Sequence (91 aa):
MFYQAALRFRFFEAMSQRMPIATINKLCRALEDLYGRDLKTEAAILLYSLISLSDIQRPQMFREIQGDLSLMKDFAGEVLTDLGEILDEYL

Radius of gyration: 12.28 Å; Cα contacts (8 Å, |Δi|>4): 59; chains: 1; bounding box: 26×24×31 Å

Mean predicted aligned error: 5.27 Å

Nearest PDB structures (foldseek):
  4jlr-assembly1_S  TM=3.008E-01  e=7.714E+00  unclassified

Secondary structure (DSSP, 8-state):
-HHHHHHHHHHHHHHHTTS-HHHHHHHHHHHHHHHHTT-HHHHHHHHHHHHHHTT----THHHHHHH-HHHHHHHHHHHHHHHHHHHHHH-

Organism: NCBI:txid2763053